Protein AF-A0A533MMH0-F1 (afdb_monomer)

Secondary structure (DSSP, 8-state):
----PPPP-----------TTSSGGGS-HHHHHHHHH-S-----HHHHHHTHHHH--

Sequence (57 aa):
MIMSQSPSHVNGKLYVVGIGPGSLEHMTLRAHTVIKEADVILGNGTYLDQIKDLIST

Radius of gyration: 16.55 Å; Cα contacts (8 Å, |Δi|>4): 28; chains: 1; bounding box: 54×33×22 Å

pLDDT: mean 86.73, std 12.8, range [49.84, 96.69]

Mean predicted aligned error: 7.58 Å

Structure (mmCIF, N/CA/C/O backbone):
data_AF-A0A533MMH0-F1
#
_entry.id   AF-A0A533MMH0-F1
#
loop_
_atom_site.group_PDB
_atom_site.id
_atom_site.type_symbol
_atom_site.label_atom_id
_atom_site.label_alt_id
_atom_site.label_comp_id
_atom_site.label_asym_id
_atom_site.label_entity_id
_atom_site.label_seq_id
_atom_site.pdbx_PDB_ins_code
_atom_site.Cartn_x
_atom_site.Cartn_y
_atom_site.Cartn_z
_atom_site.occupancy
_atom_site.B_iso_or_equiv
_atom_site.auth_seq_id
_atom_site.auth_comp_id
_atom_site.auth_asym_id
_atom_site.auth_atom_id
_atom_site.pdbx_PDB_model_num
ATOM 1 N N . MET A 1 1 ? -46.370 22.361 -0.951 1.00 49.84 1 MET A N 1
ATOM 2 C CA . MET A 1 1 ? -44.981 22.533 -0.480 1.00 49.84 1 MET A CA 1
ATOM 3 C C . MET A 1 1 ? -44.505 21.166 -0.016 1.00 49.84 1 MET A C 1
ATOM 5 O O . MET A 1 1 ? -44.956 20.711 1.022 1.00 49.84 1 MET A O 1
ATOM 9 N N . ILE A 1 2 ? -4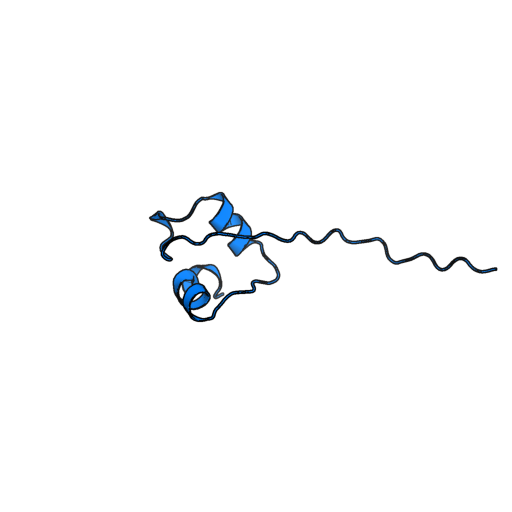3.736 20.45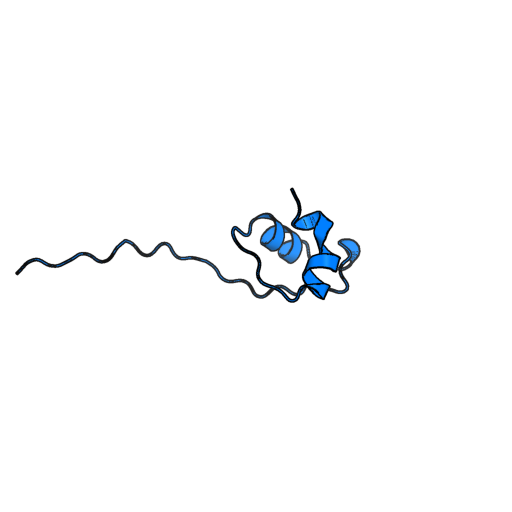4 -0.841 1.00 58.78 2 ILE A N 1
ATOM 10 C CA . ILE A 1 2 ? -43.235 19.111 -0.518 1.00 58.78 2 ILE A CA 1
ATOM 11 C C . ILE A 1 2 ? -41.731 19.270 -0.321 1.00 58.78 2 ILE A C 1
ATOM 13 O O . ILE A 1 2 ? -41.027 19.643 -1.257 1.00 58.78 2 ILE A O 1
ATOM 17 N N . MET A 1 3 ? -41.254 19.091 0.908 1.00 58.78 3 MET A N 1
ATOM 18 C CA . MET A 1 3 ? -39.826 19.130 1.211 1.00 58.78 3 MET A CA 1
ATOM 19 C C . MET A 1 3 ? -39.207 17.824 0.704 1.00 58.78 3 MET A C 1
ATOM 21 O O . MET A 1 3 ? -39.476 16.758 1.250 1.00 58.78 3 MET A O 1
ATOM 25 N N . SER A 1 4 ? -38.414 17.904 -0.365 1.00 67.75 4 SER A N 1
ATOM 26 C CA . SER A 1 4 ? -37.563 16.801 -0.817 1.00 67.75 4 SER A CA 1
ATOM 27 C C . SER A 1 4 ? -36.501 16.555 0.251 1.00 67.75 4 SER A C 1
ATOM 29 O O . SER A 1 4 ? -35.619 17.393 0.433 1.00 67.75 4 SER A O 1
ATOM 31 N N . GLN A 1 5 ? -36.579 15.438 0.977 1.00 62.75 5 GLN A N 1
ATOM 32 C CA . GLN A 1 5 ? -35.468 15.023 1.828 1.00 62.75 5 GLN A CA 1
ATOM 33 C C . GLN A 1 5 ? -34.314 14.552 0.943 1.00 62.75 5 GLN A C 1
ATOM 35 O O . GLN A 1 5 ? -34.465 13.635 0.138 1.00 62.75 5 GLN A O 1
ATOM 40 N N . SER A 1 6 ? -33.167 15.212 1.080 1.00 66.31 6 SER A N 1
ATOM 41 C CA . SER A 1 6 ? -31.905 14.780 0.489 1.00 66.31 6 SER A CA 1
ATOM 42 C C . SER A 1 6 ? -31.560 13.373 0.999 1.00 66.31 6 SER A C 1
ATOM 44 O O . SER A 1 6 ? -31.806 13.100 2.178 1.00 66.31 6 SER A O 1
ATOM 46 N N . PRO A 1 7 ? -30.974 12.489 0.171 1.00 65.62 7 PRO A N 1
ATOM 47 C CA . PRO A 1 7 ? -30.540 11.178 0.634 1.00 65.62 7 PRO A CA 1
ATOM 48 C C . PRO A 1 7 ? -29.633 11.334 1.859 1.00 65.62 7 PRO A C 1
ATOM 50 O O . PRO A 1 7 ? -28.802 12.248 1.917 1.00 65.62 7 PRO A O 1
ATOM 53 N N . SER A 1 8 ? -29.804 10.459 2.852 1.00 64.12 8 SER A N 1
ATOM 54 C CA . SER A 1 8 ? -28.915 10.380 4.010 1.00 64.12 8 SER A CA 1
ATOM 55 C C . SER A 1 8 ? -27.472 10.296 3.515 1.00 64.12 8 SER A C 1
ATOM 57 O O . SER A 1 8 ? -27.130 9.363 2.786 1.00 64.12 8 SER A O 1
ATOM 59 N N . HIS A 1 9 ? -26.642 11.279 3.869 1.00 67.38 9 HIS A N 1
ATOM 60 C CA . HIS A 1 9 ? -25.245 11.310 3.454 1.00 67.38 9 HIS A CA 1
ATOM 61 C C . HIS A 1 9 ? -24.528 10.104 4.066 1.00 67.38 9 HIS A C 1
ATOM 63 O O . HIS A 1 9 ? -24.229 10.085 5.260 1.00 67.38 9 HIS A O 1
ATOM 69 N N . VAL A 1 10 ? -24.250 9.085 3.254 1.00 67.75 10 VAL A N 1
ATOM 70 C CA . VAL A 1 10 ? -23.215 8.108 3.582 1.00 67.75 10 VAL A CA 1
ATOM 71 C C . VAL A 1 10 ? -21.892 8.868 3.616 1.00 67.75 10 VAL A C 1
ATOM 73 O O . VAL A 1 10 ? -21.417 9.357 2.593 1.00 67.75 10 VAL A O 1
ATOM 76 N N . ASN A 1 11 ? -21.322 9.040 4.808 1.00 78.75 11 ASN A N 1
ATOM 77 C CA . ASN A 1 11 ? -20.013 9.669 4.957 1.00 78.75 11 ASN A CA 1
ATOM 78 C C . ASN A 1 11 ? -18.943 8.716 4.413 1.00 78.75 11 ASN A C 1
ATOM 80 O O . ASN A 1 11 ? -18.430 7.862 5.136 1.00 78.75 11 ASN A O 1
ATOM 84 N N . GLY A 1 12 ? -18.616 8.867 3.130 1.00 86.44 12 GLY A N 1
ATOM 85 C CA . GLY A 1 12 ? -17.415 8.279 2.551 1.00 86.44 12 GLY A CA 1
ATOM 86 C C . GLY A 1 12 ? -16.164 8.823 3.245 1.00 86.44 12 GLY A C 1
ATOM 87 O O . GLY A 1 12 ? -16.148 9.958 3.730 1.00 86.44 12 GLY A O 1
ATOM 88 N N . LYS A 1 13 ? -15.107 8.011 3.311 1.00 91.50 13 LYS A N 1
ATOM 89 C CA . LYS A 1 13 ? -13.804 8.428 3.843 1.00 91.50 13 LYS A CA 1
ATOM 90 C C . LYS A 1 13 ? -12.795 8.482 2.707 1.00 91.50 13 LYS A C 1
ATOM 92 O O . LYS A 1 13 ? -12.718 7.556 1.909 1.00 91.50 13 LYS A O 1
ATOM 97 N N . LEU A 1 14 ? -12.007 9.552 2.667 1.00 94.88 14 LEU A N 1
ATOM 98 C CA . LEU A 1 14 ? -10.870 9.691 1.765 1.00 94.88 14 LEU A CA 1
ATOM 99 C C . LEU A 1 14 ? -9.584 9.632 2.587 1.00 94.88 14 LEU A C 1
ATOM 101 O O . LEU A 1 14 ? -9.432 10.370 3.560 1.00 94.88 14 LEU A O 1
ATOM 105 N N . TYR A 1 15 ? -8.658 8.771 2.178 1.00 96.69 15 TYR A N 1
ATOM 106 C CA . TYR A 1 15 ? -7.337 8.655 2.780 1.00 96.69 15 TYR A CA 1
ATOM 107 C C . TYR A 1 15 ? -6.265 9.008 1.751 1.00 96.69 15 TYR A C 1
ATOM 109 O O . TYR A 1 15 ? -6.317 8.546 0.615 1.00 96.69 15 TYR A O 1
ATOM 117 N N . VAL A 1 16 ? -5.268 9.789 2.170 1.00 96.62 16 VAL A N 1
ATOM 118 C CA . VAL A 1 16 ? -4.005 9.935 1.439 1.00 96.62 16 VAL A CA 1
ATOM 119 C C . VAL A 1 16 ? -2.994 9.030 2.123 1.00 96.62 16 VAL A C 1
ATOM 121 O O . VAL A 1 16 ? -2.707 9.201 3.308 1.00 96.62 16 VAL A O 1
ATOM 124 N N . VAL A 1 17 ? -2.497 8.038 1.393 1.00 95.62 17 VAL A N 1
ATOM 125 C CA . VAL A 1 17 ? -1.655 6.975 1.945 1.00 95.62 17 VAL A CA 1
ATOM 126 C C . VAL A 1 17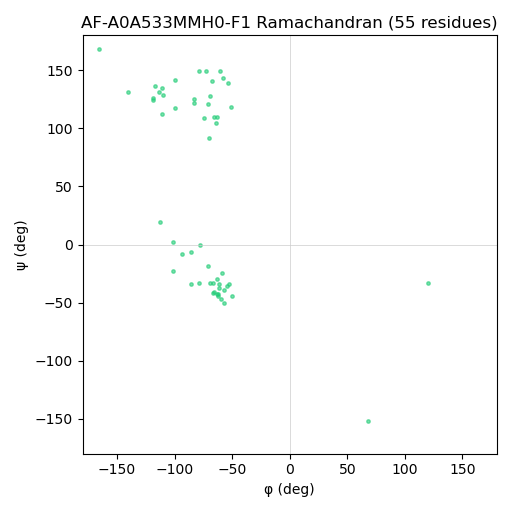 ? -0.292 7.010 1.270 1.00 95.62 17 VAL A C 1
ATOM 128 O O . VAL A 1 17 ? -0.196 6.932 0.049 1.00 95.62 17 VAL A O 1
ATOM 131 N N . GLY A 1 18 ? 0.773 7.113 2.065 1.00 95.12 18 GLY A N 1
ATOM 132 C CA . GLY A 1 18 ? 2.132 6.863 1.589 1.00 95.12 18 GLY A CA 1
ATOM 133 C C . GLY A 1 18 ? 2.428 5.364 1.613 1.00 95.12 18 GLY A C 1
ATOM 134 O O . GLY A 1 18 ? 2.356 4.752 2.678 1.00 95.12 18 GLY A O 1
ATOM 135 N N . ILE A 1 19 ? 2.768 4.783 0.460 1.00 94.56 19 ILE A N 1
ATOM 136 C CA . ILE A 1 19 ? 3.063 3.342 0.317 1.00 94.56 19 ILE A CA 1
ATOM 137 C C . ILE A 1 19 ? 4.524 2.977 0.633 1.00 94.56 19 ILE A C 1
ATOM 139 O O . ILE A 1 19 ? 4.878 1.801 0.658 1.00 94.56 19 ILE A O 1
ATOM 143 N N . GLY A 1 20 ? 5.382 3.975 0.864 1.00 92.69 20 GLY A N 1
ATOM 144 C CA . GLY A 1 20 ? 6.829 3.767 0.937 1.00 92.69 20 GLY A CA 1
ATOM 145 C C . GLY A 1 20 ? 7.412 3.378 -0.434 1.00 92.69 20 GLY A C 1
ATOM 146 O O . GLY A 1 20 ? 6.864 3.776 -1.458 1.00 92.69 20 GLY A O 1
ATOM 147 N N . PRO A 1 21 ? 8.521 2.625 -0.490 1.00 92.06 21 PRO A N 1
ATOM 148 C CA . PRO A 1 21 ? 9.120 2.142 -1.738 1.00 92.06 21 PRO A CA 1
ATOM 149 C C . PRO A 1 21 ? 8.395 0.926 -2.355 1.00 92.06 21 PRO A C 1
ATOM 151 O O . PRO A 1 21 ? 8.834 0.439 -3.394 1.00 92.06 21 PRO A O 1
ATOM 154 N N . GLY A 1 22 ? 7.325 0.416 -1.724 1.00 85.25 22 GLY A N 1
ATOM 155 C CA . GLY A 1 22 ? 6.458 -0.638 -2.270 1.00 85.25 22 GLY A CA 1
ATOM 156 C C . GLY A 1 22 ? 6.369 -1.926 -1.443 1.00 85.25 22 GLY A C 1
ATOM 157 O O . GLY A 1 22 ? 5.303 -2.533 -1.396 1.00 85.25 22 GLY A O 1
ATOM 158 N N . SER A 1 23 ? 7.436 -2.340 -0.745 1.00 85.69 23 SER A N 1
ATOM 159 C CA . SER A 1 23 ? 7.413 -3.566 0.070 1.00 85.69 23 SER A CA 1
ATOM 160 C C . SER A 1 23 ? 6.706 -3.368 1.419 1.00 85.69 23 SER A C 1
ATOM 162 O O . SER A 1 23 ? 6.738 -2.291 2.020 1.00 85.69 23 SER A O 1
ATOM 164 N N . LEU A 1 24 ? 6.074 -4.437 1.922 1.00 86.25 24 LEU A N 1
ATOM 165 C CA . LEU A 1 24 ? 5.291 -4.409 3.166 1.00 86.25 24 LEU A CA 1
ATOM 166 C C . LEU A 1 24 ? 6.134 -4.038 4.399 1.00 86.25 24 LEU A C 1
ATOM 168 O O . LEU A 1 24 ? 5.646 -3.356 5.292 1.00 86.25 24 LEU A O 1
ATOM 172 N N . GLU A 1 25 ? 7.404 -4.444 4.431 1.00 91.00 25 GLU A N 1
ATOM 173 C CA . GLU A 1 25 ? 8.374 -4.116 5.493 1.00 91.00 25 GLU A CA 1
ATOM 174 C C . GLU A 1 25 ? 8.603 -2.606 5.675 1.00 91.00 25 GLU A C 1
ATOM 176 O O . GLU A 1 25 ? 8.987 -2.155 6.752 1.00 91.00 25 GLU A O 1
ATOM 181 N N . HIS A 1 26 ? 8.350 -1.816 4.631 1.00 91.56 26 HIS A N 1
ATOM 182 C CA . HIS A 1 26 ? 8.490 -0.364 4.648 1.00 91.56 26 HIS A CA 1
ATOM 183 C C . HIS A 1 26 ? 7.145 0.356 4.797 1.00 91.56 26 HIS A C 1
ATOM 185 O O . HIS A 1 26 ? 7.091 1.588 4.805 1.00 91.56 26 HIS A O 1
ATOM 191 N N . MET A 1 27 ? 6.055 -0.400 4.927 1.00 94.19 27 MET A N 1
ATOM 192 C CA . MET A 1 27 ? 4.707 0.120 5.062 1.00 94.19 27 MET A CA 1
ATOM 193 C C . MET A 1 27 ? 4.277 0.117 6.529 1.00 94.19 27 MET A C 1
ATOM 195 O O . MET A 1 27 ? 4.549 -0.808 7.292 1.00 94.19 27 MET A O 1
ATOM 199 N N . THR A 1 28 ? 3.549 1.153 6.942 1.00 96.12 28 THR A N 1
ATOM 200 C CA . THR A 1 28 ? 2.906 1.123 8.261 1.00 96.12 28 THR A CA 1
ATOM 201 C C . THR A 1 28 ? 1.723 0.157 8.250 1.00 96.12 28 THR A C 1
ATOM 203 O O . THR A 1 28 ? 1.009 0.047 7.251 1.00 96.12 28 THR A O 1
ATOM 206 N N . LEU A 1 29 ? 1.432 -0.465 9.396 1.00 95.56 29 LEU A N 1
ATOM 207 C CA . LEU A 1 29 ? 0.242 -1.313 9.542 1.00 95.56 29 LEU A CA 1
ATOM 208 C C . LEU A 1 29 ? -1.046 -0.568 9.163 1.00 95.56 29 LEU A C 1
ATOM 210 O O . LEU A 1 29 ? -1.938 -1.142 8.549 1.00 95.56 29 LEU A O 1
ATOM 214 N N . ARG A 1 30 ? -1.125 0.736 9.464 1.00 95.94 30 ARG A N 1
ATOM 215 C CA . ARG A 1 30 ? -2.291 1.550 9.112 1.00 95.94 30 ARG A CA 1
ATOM 216 C C . ARG A 1 30 ? -2.452 1.727 7.602 1.00 95.94 30 ARG A C 1
ATOM 218 O O . ARG A 1 30 ? -3.580 1.662 7.123 1.00 95.94 30 ARG A O 1
ATOM 225 N N . ALA A 1 31 ? -1.361 1.960 6.872 1.00 95.94 31 ALA A N 1
ATOM 226 C CA 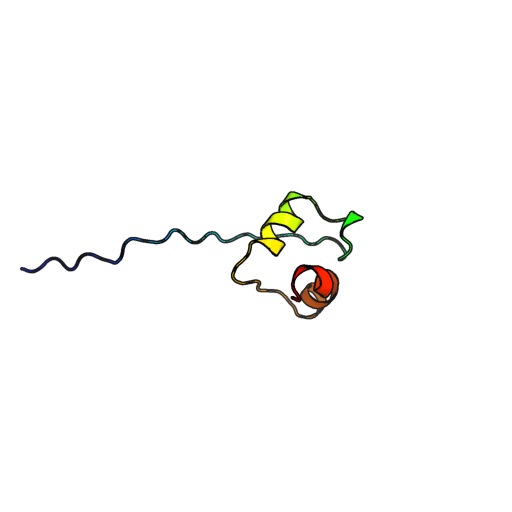. ALA A 1 31 ? -1.401 2.070 5.415 1.00 95.94 31 ALA A CA 1
ATOM 227 C C . ALA A 1 31 ? -1.865 0.751 4.782 1.00 95.94 31 ALA A C 1
ATOM 229 O O . ALA A 1 31 ? -2.775 0.769 3.959 1.00 95.94 31 ALA A O 1
ATOM 230 N N . HIS A 1 32 ? -1.332 -0.379 5.253 1.00 94.69 32 HIS A N 1
ATOM 231 C CA . HIS A 1 32 ? -1.761 -1.703 4.810 1.00 94.69 32 HIS A CA 1
ATOM 232 C C . HIS A 1 32 ? -3.265 -1.931 5.033 1.00 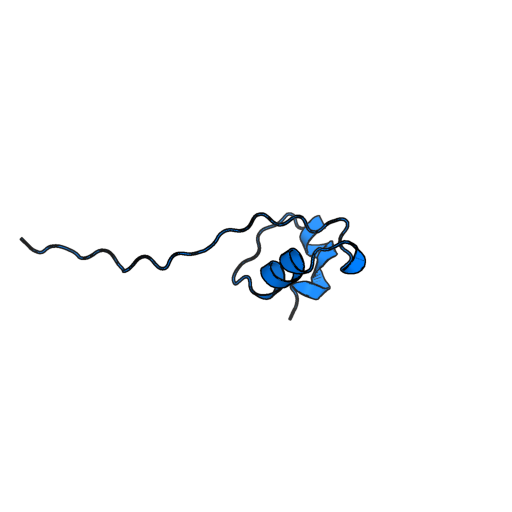94.69 32 HIS A C 1
ATOM 234 O O . HIS A 1 32 ? -3.972 -2.299 4.098 1.00 94.69 32 HIS A O 1
ATOM 240 N N . THR A 1 33 ? -3.778 -1.669 6.243 1.00 95.44 33 THR A N 1
ATOM 241 C CA 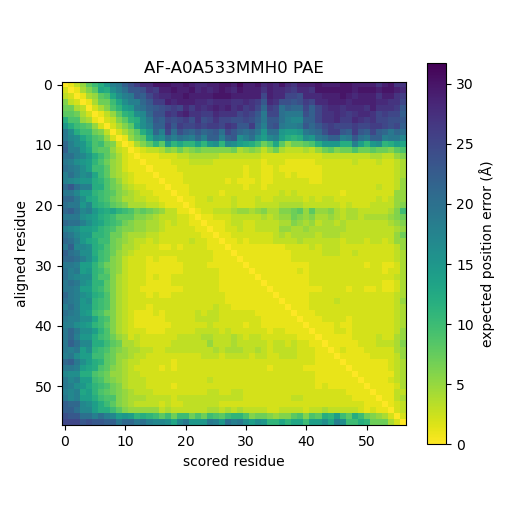. THR A 1 33 ? -5.210 -1.831 6.553 1.00 95.44 33 THR A CA 1
ATOM 242 C C . THR A 1 33 ? -6.090 -0.961 5.662 1.00 95.44 33 THR A C 1
ATOM 244 O O . THR A 1 33 ? -7.054 -1.458 5.094 1.00 95.44 33 THR A O 1
ATOM 247 N N . VAL A 1 34 ? -5.742 0.318 5.487 1.00 95.88 34 VAL A N 1
ATOM 248 C CA . VAL A 1 34 ? -6.525 1.229 4.638 1.00 95.88 34 VAL A CA 1
ATOM 249 C C . VAL A 1 34 ? -6.546 0.756 3.186 1.00 95.88 34 VAL A C 1
ATOM 251 O O . VAL A 1 34 ? -7.603 0.785 2.571 1.00 95.88 34 VAL A O 1
ATOM 254 N N . ILE A 1 35 ? -5.411 0.304 2.644 1.00 95.00 35 ILE A N 1
ATOM 255 C CA . ILE A 1 35 ? -5.332 -0.218 1.272 1.00 95.00 35 ILE A CA 1
ATOM 256 C C . ILE A 1 35 ? -6.192 -1.476 1.118 1.00 95.00 35 ILE A C 1
ATOM 258 O O . ILE A 1 35 ? -6.905 -1.599 0.130 1.00 95.00 35 ILE A O 1
ATOM 262 N N . LYS A 1 36 ? -6.160 -2.394 2.092 1.00 93.88 36 LYS A N 1
ATOM 263 C CA . LYS A 1 36 ? -6.938 -3.641 2.043 1.00 93.88 36 LYS A CA 1
ATOM 264 C C . LYS A 1 36 ? -8.448 -3.442 2.171 1.00 93.88 36 LYS A C 1
ATOM 266 O O . LYS A 1 36 ? -9.195 -4.234 1.611 1.00 93.88 36 LYS A O 1
ATOM 271 N N . GLU A 1 37 ? -8.884 -2.441 2.928 1.00 93.81 37 GLU A N 1
ATOM 272 C CA . GLU A 1 37 ? -10.306 -2.170 3.185 1.00 93.81 37 GLU A CA 1
ATOM 273 C C . GLU A 1 37 ? -10.920 -1.159 2.206 1.00 93.81 37 GLU A C 1
ATOM 275 O O . GLU A 1 37 ? -12.127 -0.933 2.244 1.00 93.81 37 GLU A O 1
ATOM 280 N N . ALA A 1 38 ? -10.113 -0.509 1.364 1.00 95.00 38 ALA A N 1
ATOM 281 C CA . ALA A 1 38 ? -10.602 0.503 0.439 1.00 95.00 38 ALA A CA 1
ATOM 282 C C . ALA A 1 38 ? -11.473 -0.113 -0.664 1.00 95.00 38 ALA A C 1
ATOM 284 O O . ALA A 1 38 ? -11.026 -0.985 -1.406 1.00 95.00 38 ALA A O 1
ATOM 285 N N . ASP A 1 39 ? -12.679 0.431 -0.841 1.00 93.88 39 ASP A N 1
ATOM 286 C CA . ASP A 1 39 ? -13.556 0.071 -1.962 1.00 93.88 39 ASP A CA 1
ATOM 287 C C . ASP A 1 39 ? -12.972 0.513 -3.315 1.00 93.88 39 ASP A C 1
ATOM 289 O O . ASP A 1 39 ? -13.191 -0.118 -4.347 1.00 93.88 39 ASP A O 1
ATOM 293 N N . VAL A 1 40 ? -12.245 1.637 -3.319 1.00 94.81 40 VAL A N 1
ATOM 294 C CA . VAL A 1 40 ? -11.658 2.249 -4.515 1.00 94.81 40 VAL A CA 1
ATOM 295 C C . VAL A 1 40 ? -10.268 2.787 -4.186 1.00 94.81 40 VAL A C 1
ATOM 297 O O . VAL A 1 40 ? -10.092 3.532 -3.221 1.00 94.81 40 VAL A O 1
ATOM 300 N N . ILE A 1 41 ? -9.288 2.462 -5.031 1.00 95.50 41 ILE A N 1
ATOM 301 C CA . ILE A 1 41 ? -7.907 2.946 -4.926 1.00 95.50 41 ILE A CA 1
ATOM 302 C C . ILE A 1 41 ? -7.569 3.745 -6.186 1.00 95.50 41 ILE A C 1
ATOM 304 O O . ILE A 1 41 ? -7.702 3.245 -7.301 1.00 95.50 41 ILE A O 1
ATOM 308 N N . LEU A 1 42 ? -7.109 4.987 -6.011 1.00 95.94 42 LEU A N 1
ATOM 309 C CA . LEU A 1 42 ? -6.572 5.825 -7.087 1.00 95.94 42 LEU A CA 1
ATOM 310 C C . LEU A 1 42 ? -5.079 6.061 -6.858 1.00 95.94 42 LEU A C 1
ATOM 312 O O . LEU A 1 42 ? -4.666 6.477 -5.778 1.00 95.94 42 LEU A O 1
ATOM 316 N N . GLY A 1 43 ? -4.279 5.857 -7.901 1.00 93.56 43 GLY A N 1
ATOM 317 C CA . GLY A 1 43 ? -2.842 6.099 -7.870 1.00 93.56 43 GLY A CA 1
ATOM 318 C C . GLY A 1 43 ? -2.234 6.131 -9.268 1.00 93.56 43 GLY A C 1
ATOM 319 O O . GLY A 1 43 ? -2.874 5.764 -10.251 1.00 93.56 43 GLY A O 1
ATOM 320 N N . ASN A 1 44 ? -0.984 6.582 -9.361 1.00 94.81 44 ASN A N 1
ATOM 321 C CA . ASN A 1 44 ? -0.200 6.431 -10.584 1.00 94.81 44 ASN A CA 1
ATOM 322 C C . ASN A 1 44 ? 0.103 4.941 -10.820 1.00 94.81 44 ASN A C 1
ATOM 324 O O . ASN A 1 44 ? 0.429 4.241 -9.862 1.00 94.81 44 ASN A O 1
ATOM 328 N N . GLY A 1 45 ? 0.050 4.486 -12.077 1.00 94.69 45 GLY A N 1
ATOM 329 C CA . GLY A 1 45 ? 0.282 3.082 -12.440 1.00 94.69 45 GLY A CA 1
ATOM 330 C C . GLY A 1 45 ? 1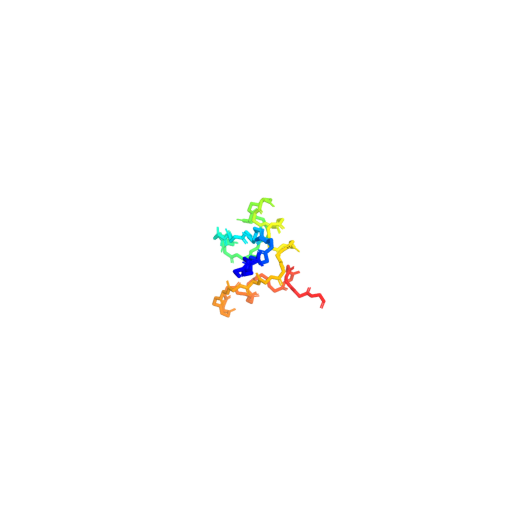.566 2.504 -11.842 1.00 94.69 45 GLY A C 1
ATOM 331 O O . GLY A 1 45 ? 1.511 1.461 -11.205 1.00 94.69 45 GLY A O 1
ATOM 332 N N . THR A 1 46 ? 2.678 3.246 -11.894 1.00 93.81 46 THR A N 1
ATOM 333 C CA . THR A 1 46 ? 3.963 2.820 -11.316 1.00 93.81 46 THR A CA 1
ATOM 334 C C . THR A 1 46 ? 3.864 2.501 -9.821 1.00 93.81 46 THR A C 1
ATOM 336 O O . THR A 1 46 ? 4.474 1.543 -9.357 1.00 93.81 46 THR A O 1
ATOM 339 N N . TYR A 1 47 ? 3.101 3.283 -9.048 1.00 93.44 47 TYR A N 1
ATOM 340 C CA . TYR A 1 47 ? 2.923 3.036 -7.612 1.00 93.44 47 TYR A CA 1
ATOM 341 C C . TYR A 1 47 ? 1.926 1.913 -7.336 1.00 93.44 47 TYR A C 1
ATOM 343 O O . TYR A 1 47 ? 2.100 1.180 -6.369 1.00 93.44 47 TYR A O 1
ATOM 351 N N . LEU A 1 48 ? 0.902 1.754 -8.179 1.00 94.06 48 LEU A N 1
ATOM 352 C CA . LEU A 1 48 ? -0.038 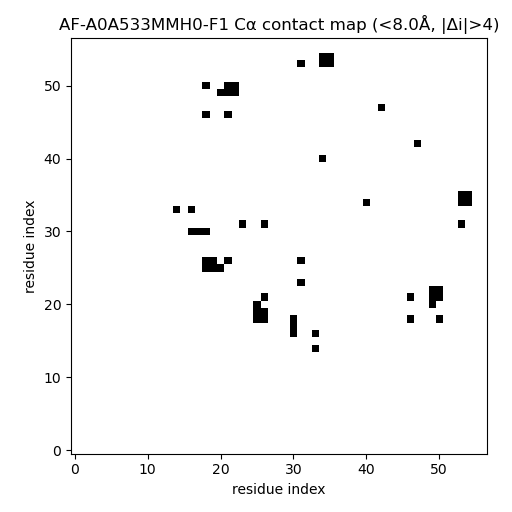0.638 -8.068 1.00 94.06 48 LEU A CA 1
ATOM 353 C C . LEU A 1 48 ? 0.658 -0.699 -8.350 1.00 94.06 48 LEU A C 1
ATOM 355 O O . LEU A 1 48 ? 0.454 -1.654 -7.606 1.00 94.06 48 LEU A O 1
ATOM 359 N N . ASP A 1 49 ? 1.543 -0.740 -9.346 1.00 93.25 49 ASP A N 1
ATOM 360 C CA . ASP A 1 49 ? 2.333 -1.926 -9.687 1.00 93.25 49 ASP A CA 1
ATOM 361 C C . ASP A 1 49 ? 3.241 -2.368 -8.529 1.00 93.25 49 ASP A C 1
ATOM 363 O O . ASP A 1 49 ? 3.392 -3.565 -8.278 1.00 93.25 49 ASP A O 1
ATOM 367 N N . GLN A 1 50 ? 3.808 -1.412 -7.783 1.00 93.38 50 GLN A N 1
ATOM 368 C CA . GLN A 1 50 ? 4.641 -1.687 -6.605 1.00 93.38 50 GLN A CA 1
ATOM 369 C C . GLN A 1 50 ? 3.880 -2.390 -5.476 1.00 93.38 50 GLN A C 1
ATOM 371 O O . GLN A 1 50 ? 4.485 -3.143 -4.720 1.00 93.38 50 GLN A O 1
ATOM 376 N N . ILE A 1 51 ? 2.569 -2.158 -5.364 1.00 93.00 51 ILE A N 1
ATOM 377 C CA . ILE A 1 51 ? 1.709 -2.745 -4.327 1.00 93.00 51 ILE A CA 1
ATOM 378 C C . ILE A 1 51 ? 0.693 -3.737 -4.896 1.00 93.00 51 ILE A C 1
ATOM 380 O O . ILE A 1 51 ? -0.310 -4.033 -4.243 1.00 93.00 51 ILE A O 1
ATOM 384 N N . LYS A 1 52 ? 0.928 -4.259 -6.106 1.00 92.31 52 LYS A N 1
ATOM 385 C CA . LYS A 1 52 ? -0.032 -5.109 -6.826 1.00 92.31 52 LYS A CA 1
ATOM 386 C C . LYS A 1 52 ? -0.525 -6.298 -5.995 1.00 92.31 52 LYS A C 1
ATOM 388 O O . LYS A 1 52 ? -1.695 -6.655 -6.090 1.00 92.31 52 LYS A O 1
ATOM 393 N N . ASP A 1 53 ? 0.338 -6.857 -5.146 1.00 90.62 53 ASP A N 1
ATOM 394 C CA . ASP A 1 53 ? 0.045 -8.029 -4.312 1.00 90.62 53 ASP A CA 1
ATOM 395 C C . ASP A 1 53 ? -0.936 -7.703 -3.168 1.00 90.62 53 ASP A C 1
ATOM 397 O O . ASP A 1 53 ? -1.566 -8.592 -2.598 1.00 90.62 53 ASP A O 1
ATOM 401 N N . LEU A 1 54 ? -1.097 -6.419 -2.824 1.00 90.25 54 LEU A N 1
ATOM 402 C CA . LEU A 1 54 ? -2.062 -5.963 -1.822 1.00 90.25 54 LEU A CA 1
ATOM 403 C C . LEU A 1 54 ? -3.451 -5.723 -2.422 1.00 90.25 54 LEU A C 1
ATOM 405 O O . LEU A 1 54 ? -4.447 -5.962 -1.732 1.00 90.25 54 LEU A O 1
ATOM 409 N N . ILE A 1 55 ? -3.502 -5.272 -3.681 1.00 89.81 55 ILE A N 1
ATOM 410 C CA . ILE A 1 55 ? -4.720 -4.804 -4.363 1.00 89.81 55 ILE A CA 1
ATOM 411 C C . ILE A 1 55 ? -5.327 -5.835 -5.326 1.00 89.81 55 ILE A C 1
ATOM 413 O O . ILE A 1 55 ? -6.515 -5.754 -5.624 1.00 89.81 55 ILE A O 1
ATOM 417 N N . SER A 1 56 ? -4.541 -6.799 -5.811 1.00 74.56 56 SER A N 1
ATOM 418 C CA . SER A 1 56 ? -5.032 -7.853 -6.704 1.00 74.56 56 SER A CA 1
ATOM 419 C C . SER A 1 56 ? -5.670 -8.969 -5.876 1.00 74.56 56 SER A C 1
ATOM 421 O O . SER A 1 56 ? -5.044 -9.490 -4.951 1.00 74.56 56 SER A O 1
ATOM 423 N N . THR A 1 57 ? -6.923 -9.300 -6.194 1.00 56.62 57 THR A N 1
ATOM 424 C CA . THR A 1 57 ? -7.632 -10.498 -5.711 1.00 56.62 57 THR A CA 1
ATOM 425 C C . THR A 1 57 ? -7.581 -11.573 -6.781 1.00 56.62 57 THR A C 1
ATOM 427 O O . THR A 1 57 ? -7.750 -11.205 -7.966 1.00 56.62 57 THR A O 1
#

Foldseek 3Di:
DDDDDDPDDPDDD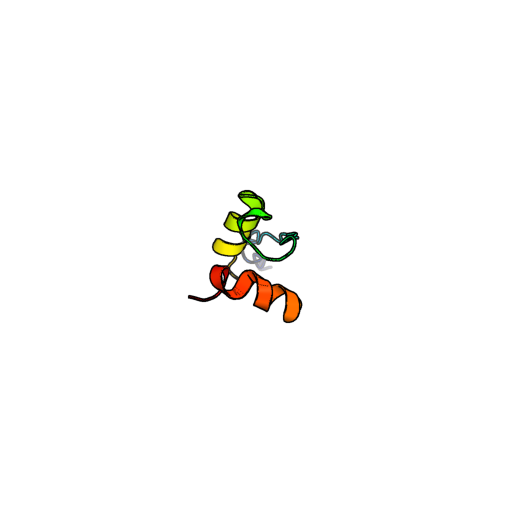DDDADCAQQDPVRHDPVSLVCLQPDPDDDDDPVNCVSPVVSNPD

Solvent-accessible surface area (backbone atoms only — not comparable to full-atom values): 4023 Å² total; per-residue (Å²): 138,82,84,80,78,72,78,83,79,77,83,79,84,87,82,90,73,74,55,63,94,31,52,72,94,62,36,53,72,67,45,53,51,52,60,64,69,48,91,73,87,88,75,58,67,76,63,46,62,48,38,38,83,68,73,60,129